Protein AF-A0A7C4M9C6-F1 (afdb_monomer_lite)

pLDDT: mean 91.19, std 7.67, range [55.59, 98.25]

Foldseek 3Di:
DVVQVVQVVVVHGDAAEEEFDDACPPPVGRVVVVVVCVVVRYHYDPDPLVRVVVVVCVVCVNPDDVVVVVVSCCVPPVD

Secondary structure (DSSP, 8-state):
-HHHHHHHHTT-----EE---S-TTSTT-HHHHHHHHHHTT-EE-SSHHHHHHHHHHHHTTT---HHHHHHHHHHHH--

Structure (mmCIF, N/CA/C/O backbone):
data_AF-A0A7C4M9C6-F1
#
_entry.id   AF-A0A7C4M9C6-F1
#
loop_
_atom_site.group_PDB
_atom_site.id
_atom_site.type_symbol
_atom_site.label_atom_id
_atom_site.label_alt_id
_atom_site.label_comp_id
_atom_site.label_asym_id
_atom_site.label_entity_id
_atom_site.label_seq_id
_atom_site.pdbx_PDB_ins_code
_atom_site.Cartn_x
_atom_site.Cartn_y
_atom_site.Cartn_z
_atom_site.occupancy
_atom_site.B_iso_or_equiv
_atom_site.auth_seq_id
_atom_site.auth_comp_id
_atom_site.auth_asym_id
_atom_site.auth_atom_id
_atom_site.pdbx_PDB_model_num
ATOM 1 N N . LEU A 1 1 ? -10.503 12.685 -2.383 1.00 76.19 1 LEU A N 1
ATOM 2 C CA . LEU A 1 1 ? -10.888 13.255 -1.064 1.00 76.19 1 LEU A CA 1
ATOM 3 C C . LEU A 1 1 ? -12.370 13.076 -0.733 1.00 76.19 1 LEU A C 1
ATOM 5 O O . LEU A 1 1 ? -12.694 12.959 0.440 1.00 76.19 1 LEU A O 1
ATOM 9 N N . GLU A 1 2 ? -13.261 13.027 -1.725 1.00 91.19 2 GLU A N 1
ATOM 10 C CA . GLU A 1 2 ? -14.7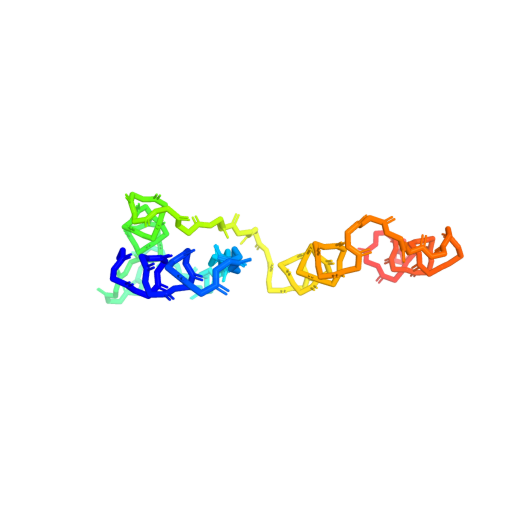05 12.830 -1.529 1.00 91.19 2 GLU A CA 1
ATOM 11 C C . GLU A 1 2 ? -15.057 11.592 -0.687 1.00 91.19 2 GLU A C 1
ATOM 13 O O . GLU A 1 2 ? -15.738 11.717 0.324 1.00 91.19 2 GLU A O 1
ATOM 18 N N . ALA A 1 3 ? -14.493 10.423 -1.008 1.00 90.06 3 ALA A N 1
ATOM 19 C CA . ALA A 1 3 ? -14.699 9.204 -0.222 1.00 90.06 3 ALA A CA 1
ATOM 20 C C . ALA A 1 3 ? -14.338 9.371 1.270 1.00 90.06 3 ALA A C 1
ATOM 22 O O . ALA A 1 3 ? -15.021 8.830 2.140 1.00 90.06 3 ALA A O 1
ATOM 23 N N . SER A 1 4 ? -13.296 10.152 1.583 1.00 90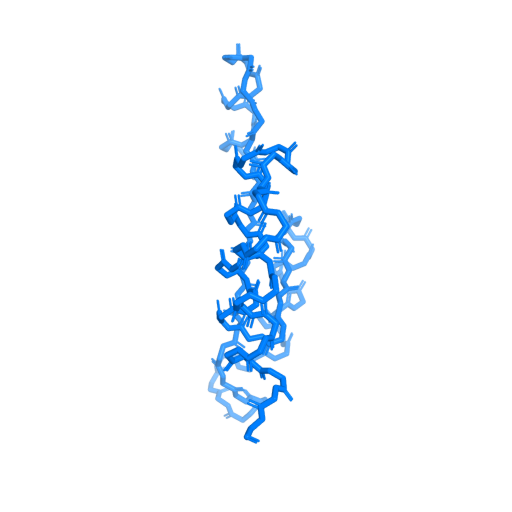.44 4 SER A N 1
ATOM 24 C CA . SER A 1 4 ? -12.919 10.461 2.966 1.00 90.44 4 SER A CA 1
ATOM 25 C C . SER A 1 4 ? -13.929 11.361 3.663 1.00 90.44 4 SER A C 1
ATOM 27 O O . SER A 1 4 ? -14.216 11.131 4.835 1.00 90.44 4 SER A O 1
ATOM 29 N N . LYS A 1 5 ? -14.498 12.340 2.950 1.00 92.94 5 LYS A N 1
ATOM 30 C CA . LYS A 1 5 ? -15.560 13.210 3.475 1.00 92.94 5 LYS A CA 1
ATOM 31 C C . LYS A 1 5 ? -16.824 12.404 3.782 1.00 92.94 5 LYS A C 1
ATOM 33 O O . LYS A 1 5 ? -17.278 12.412 4.920 1.00 92.94 5 LYS A O 1
ATOM 38 N N . ILE A 1 6 ? -17.286 11.593 2.827 1.00 95.81 6 ILE A N 1
ATOM 39 C CA . ILE A 1 6 ? -18.462 10.717 2.989 1.00 95.81 6 ILE A CA 1
ATOM 40 C C . ILE A 1 6 ? -18.270 9.724 4.150 1.00 95.81 6 ILE A C 1
ATOM 42 O O . ILE A 1 6 ? -19.212 9.381 4.869 1.00 95.81 6 ILE A O 1
ATOM 46 N N . ALA A 1 7 ? -17.050 9.210 4.344 1.00 94.12 7 A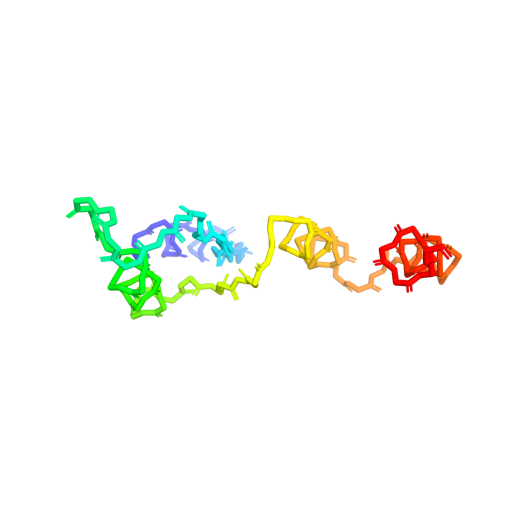LA A N 1
ATOM 47 C CA . ALA A 1 7 ? -16.746 8.356 5.488 1.00 94.12 7 ALA A CA 1
ATOM 48 C C . ALA A 1 7 ? -16.833 9.132 6.812 1.00 94.12 7 ALA A C 1
ATOM 50 O O . ALA A 1 7 ? -17.475 8.643 7.745 1.00 94.12 7 ALA A O 1
ATOM 51 N N . ALA A 1 8 ? -16.241 10.329 6.865 1.00 94.62 8 ALA A N 1
ATOM 52 C CA . ALA A 1 8 ? -16.198 11.177 8.053 1.00 94.62 8 ALA A CA 1
ATOM 53 C C . ALA A 1 8 ? -17.590 11.652 8.494 1.00 94.62 8 ALA A C 1
ATOM 55 O O . ALA A 1 8 ? -17.903 11.559 9.678 1.00 94.62 8 ALA A O 1
ATOM 56 N N . GLU A 1 9 ? -18.454 12.052 7.556 1.00 96.81 9 GLU A N 1
ATOM 57 C CA . GLU A 1 9 ? -19.863 12.407 7.816 1.00 96.81 9 GLU A CA 1
ATOM 58 C C . GLU A 1 9 ? -20.643 11.264 8.483 1.00 96.81 9 GLU A C 1
ATOM 60 O O . GLU A 1 9 ? -21.574 11.491 9.249 1.00 96.81 9 GLU A O 1
ATOM 65 N N . LYS A 1 10 ? -20.226 10.017 8.239 1.00 96.38 10 LYS A N 1
ATOM 66 C CA . LYS A 1 10 ? -20.794 8.804 8.845 1.00 96.38 10 LYS A CA 1
ATOM 67 C C . LYS A 1 10 ? -19.996 8.307 10.060 1.00 96.38 10 LYS A C 1
ATOM 69 O O . LYS A 1 10 ? -20.102 7.133 10.408 1.00 96.38 10 LYS A O 1
ATOM 74 N N . GLY A 1 11 ? -19.143 9.144 10.658 1.00 95.44 11 GLY A N 1
ATOM 75 C CA . GLY A 1 11 ? -18.338 8.807 11.840 1.00 95.44 11 GLY A CA 1
ATOM 76 C C . GLY A 1 11 ? -17.253 7.746 11.603 1.00 95.44 11 GLY A C 1
ATOM 77 O O . GLY A 1 11 ? -16.778 7.118 12.550 1.00 95.44 11 GLY A O 1
ATOM 78 N N . ARG A 1 12 ? -16.859 7.502 10.348 1.00 94.25 12 ARG A N 1
ATOM 79 C CA . ARG A 1 12 ? -15.841 6.507 9.972 1.00 94.25 12 ARG A CA 1
ATOM 80 C C . ARG A 1 12 ? -14.586 7.193 9.446 1.00 94.25 12 ARG A C 1
ATOM 82 O O . ARG A 1 12 ? -14.645 8.243 8.818 1.00 94.25 12 ARG A O 1
ATOM 89 N N . LYS A 1 13 ? -13.434 6.547 9.627 1.00 91.31 13 LYS A N 1
ATOM 90 C CA . LYS A 1 13 ? -12.164 6.967 9.023 1.00 91.31 13 LYS A CA 1
ATOM 91 C C . LYS A 1 13 ? -11.798 6.005 7.901 1.00 91.31 13 LYS A C 1
ATOM 93 O O . LYS A 1 13 ? -11.719 4.802 8.136 1.00 91.31 13 LYS A O 1
ATOM 98 N N . ILE A 1 14 ? -11.566 6.534 6.703 1.00 92.69 14 ILE A N 1
ATOM 99 C CA . ILE A 1 14 ? -10.999 5.775 5.586 1.00 92.69 14 ILE A CA 1
ATOM 100 C C . ILE A 1 14 ? -9.509 6.094 5.475 1.00 92.69 14 ILE A C 1
ATOM 102 O O . ILE A 1 14 ? -9.093 7.237 5.674 1.00 92.69 14 ILE A O 1
ATOM 106 N N . VAL A 1 15 ? -8.708 5.078 5.177 1.00 92.81 15 VAL A N 1
ATOM 107 C CA . VAL A 1 15 ? -7.277 5.217 4.906 1.00 92.81 15 VAL A CA 1
ATOM 108 C C . VAL A 1 15 ? -7.009 4.516 3.587 1.00 92.81 15 VAL A C 1
ATOM 110 O O . VAL A 1 15 ? -7.415 3.369 3.412 1.00 92.81 15 VAL A O 1
ATOM 113 N N . PHE A 1 16 ? -6.341 5.206 2.670 1.00 95.56 16 PHE A N 1
ATOM 114 C CA . PHE A 1 16 ? -5.912 4.629 1.404 1.00 95.56 16 PHE A CA 1
ATOM 115 C C . PHE A 1 16 ? -4.465 4.168 1.541 1.00 95.56 16 PHE A C 1
ATOM 117 O O . PHE A 1 16 ? -3.595 4.954 1.916 1.00 95.56 16 PHE A O 1
ATOM 124 N N . MET A 1 17 ? -4.222 2.895 1.245 1.00 96.69 17 MET A N 1
ATOM 125 C CA . MET A 1 17 ? -2.888 2.301 1.202 1.00 96.69 17 MET A CA 1
ATOM 126 C C . MET A 1 17 ? -2.630 1.753 -0.197 1.00 96.69 17 MET A C 1
ATOM 128 O O . MET A 1 17 ? -3.557 1.253 -0.834 1.00 96.69 17 MET A O 1
ATOM 132 N N . GLY A 1 18 ? -1.394 1.867 -0.677 1.00 97.12 18 GLY A N 1
ATOM 133 C CA . GLY A 1 18 ? -1.026 1.453 -2.028 1.00 97.12 18 GLY A CA 1
ATOM 134 C C . GLY A 1 18 ? 0.385 0.883 -2.116 1.00 97.12 18 GLY A C 1
ATOM 135 O O . GLY A 1 18 ? 1.250 1.173 -1.297 1.00 97.12 18 GLY A O 1
ATOM 136 N N . HIS A 1 19 ? 0.630 0.092 -3.149 1.00 97.81 19 HIS A N 1
ATOM 137 C CA . HIS A 1 19 ? 1.962 -0.282 -3.604 1.00 97.81 19 HIS A CA 1
ATOM 138 C C . HIS A 1 19 ? 1.968 -0.144 -5.125 1.00 97.81 19 HIS A C 1
ATOM 140 O O . HIS A 1 19 ? 1.018 -0.575 -5.780 1.00 97.81 19 HIS A O 1
ATOM 146 N N . VAL A 1 20 ? 3.013 0.469 -5.673 1.00 97.81 20 VAL A N 1
ATOM 147 C CA . VAL A 1 20 ? 3.199 0.585 -7.120 1.00 97.81 20 VAL A CA 1
ATOM 148 C C . VAL A 1 20 ? 4.232 -0.451 -7.538 1.00 97.81 20 VAL A C 1
ATOM 150 O O . VAL A 1 20 ? 5.375 -0.397 -7.097 1.00 97.81 20 VAL A O 1
ATOM 153 N N . CYS A 1 21 ? 3.809 -1.394 -8.377 1.00 96.62 21 CYS A N 1
ATOM 154 C CA . CYS A 1 21 ? 4.688 -2.366 -9.012 1.00 96.62 21 CYS A CA 1
ATOM 155 C C . CYS A 1 21 ? 4.986 -1.900 -10.439 1.00 96.62 21 CYS A C 1
ATOM 157 O O . CYS A 1 21 ? 4.068 -1.504 -11.158 1.00 96.62 21 CYS A O 1
ATOM 159 N N . GLY A 1 22 ? 6.257 -1.932 -10.823 1.00 96.00 22 GLY A N 1
ATOM 160 C CA . GLY A 1 22 ? 6.729 -1.468 -12.121 1.00 96.00 22 GLY A CA 1
ATOM 161 C C . GLY A 1 22 ? 8.048 -0.719 -11.994 1.00 96.00 22 GLY A C 1
ATOM 162 O O . GLY A 1 22 ? 8.632 -0.640 -10.911 1.00 96.00 22 GLY A O 1
ATOM 163 N N . THR A 1 23 ? 8.495 -0.152 -13.104 1.00 97.25 23 THR A N 1
ATOM 164 C CA . THR A 1 23 ? 9.739 0.619 -13.199 1.00 97.25 23 THR A CA 1
ATOM 165 C C . THR A 1 23 ? 9.474 2.015 -13.760 1.00 97.25 23 THR A C 1
ATOM 167 O O . THR A 1 23 ? 8.380 2.345 -14.230 1.00 97.25 23 THR A O 1
ATOM 170 N N . GLU A 1 24 ? 10.481 2.874 -13.726 1.00 97.38 24 GLU A N 1
ATOM 171 C CA . GLU A 1 24 ? 10.482 4.173 -14.394 1.00 97.38 24 GLU A CA 1
ATOM 172 C C . GLU A 1 24 ? 10.404 4.076 -15.929 1.00 97.38 24 GLU A C 1
ATOM 174 O O . GLU A 1 24 ? 10.037 5.068 -16.564 1.00 97.38 24 GLU A O 1
ATOM 179 N N . LEU A 1 25 ? 10.710 2.902 -16.501 1.00 97.88 25 LEU A N 1
ATOM 180 C CA . LEU A 1 25 ? 10.684 2.626 -17.942 1.00 97.88 25 LEU A CA 1
ATOM 181 C C . LEU A 1 25 ? 9.299 2.233 -18.460 1.00 97.88 25 LEU A C 1
ATOM 183 O O . LEU A 1 25 ? 9.059 2.299 -19.665 1.00 97.88 25 LEU A O 1
ATOM 187 N N . ASP A 1 26 ? 8.385 1.838 -17.573 1.00 98.06 26 ASP A N 1
ATOM 188 C CA . ASP A 1 26 ? 7.010 1.566 -17.978 1.00 98.06 26 ASP A CA 1
ATOM 189 C C . ASP A 1 26 ? 6.358 2.842 -18.541 1.00 98.06 26 ASP A C 1
ATOM 191 O O . ASP A 1 26 ? 6.647 3.937 -18.044 1.00 98.06 26 ASP A O 1
ATOM 195 N N . PRO A 1 27 ? 5.411 2.745 -19.498 1.00 97.94 27 PRO A N 1
ATOM 196 C CA . PRO A 1 27 ? 4.733 3.913 -20.073 1.00 97.94 27 PRO A CA 1
ATOM 197 C C . PRO A 1 27 ? 4.142 4.869 -19.024 1.00 97.94 27 PRO A C 1
ATOM 199 O O . PRO A 1 27 ? 4.132 6.089 -19.195 1.00 97.94 27 PRO A O 1
ATOM 202 N N . GLN A 1 28 ? 3.669 4.318 -17.905 1.00 97.06 28 GLN A N 1
ATOM 203 C CA . GLN A 1 28 ? 3.116 5.064 -16.779 1.00 97.06 28 GLN A CA 1
ATOM 204 C C . GLN A 1 28 ? 4.167 5.659 -15.826 1.00 97.06 28 GLN A C 1
ATOM 206 O O . GLN A 1 28 ? 3.805 6.562 -15.070 1.00 97.06 28 GLN A O 1
ATOM 211 N N . ASN A 1 29 ? 5.420 5.193 -15.866 1.00 98.25 29 ASN A N 1
ATOM 212 C CA . ASN A 1 29 ? 6.528 5.506 -14.957 1.00 98.25 29 ASN A CA 1
ATOM 213 C C . ASN A 1 29 ? 6.166 5.329 -13.467 1.00 98.25 29 ASN A C 1
ATOM 215 O O . ASN A 1 29 ? 5.516 6.185 -12.856 1.00 98.25 29 ASN A O 1
ATOM 219 N N . ALA A 1 30 ? 6.613 4.228 -12.861 1.00 97.56 30 ALA A N 1
ATOM 220 C CA . ALA A 1 30 ? 6.224 3.840 -11.503 1.00 97.56 30 ALA A CA 1
ATOM 221 C C . ALA A 1 30 ? 6.483 4.928 -10.441 1.00 97.56 30 ALA A C 1
ATOM 223 O O . ALA A 1 30 ? 5.599 5.201 -9.625 1.00 97.56 30 ALA A O 1
ATOM 224 N N . LEU A 1 31 ? 7.631 5.616 -10.495 1.00 97.38 31 LEU A N 1
ATOM 225 C CA . LEU A 1 31 ? 7.982 6.678 -9.541 1.00 97.38 31 LEU A CA 1
ATOM 226 C C . LEU A 1 31 ? 7.003 7.857 -9.613 1.00 97.38 31 LEU A C 1
ATOM 228 O O . LEU A 1 31 ? 6.493 8.317 -8.589 1.00 97.38 31 LEU A O 1
ATOM 232 N N . LYS A 1 32 ? 6.654 8.302 -10.827 1.00 98.12 32 LYS A N 1
ATOM 233 C CA . LYS A 1 32 ? 5.674 9.384 -11.021 1.00 98.12 32 LYS A CA 1
ATOM 234 C C . LYS A 1 32 ? 4.281 8.995 -10.530 1.00 98.12 32 LYS A C 1
ATOM 236 O O . LYS A 1 32 ? 3.556 9.853 -10.022 1.00 98.12 32 LYS A O 1
ATOM 241 N N . GLN A 1 33 ? 3.874 7.735 -10.690 1.00 98.06 33 GLN A N 1
ATOM 242 C CA . GLN A 1 33 ? 2.584 7.269 -10.170 1.00 98.06 33 GLN A CA 1
ATOM 243 C C . GLN A 1 33 ? 2.583 7.215 -8.643 1.00 98.06 33 GLN A C 1
ATOM 245 O O . GLN A 1 33 ? 1.627 7.679 -8.020 1.00 98.06 33 GLN A O 1
ATOM 250 N N . GLU A 1 34 ? 3.662 6.726 -8.032 1.00 98.00 34 GLU A N 1
ATOM 251 C CA . GLU A 1 34 ? 3.791 6.701 -6.576 1.00 98.00 34 GLU A CA 1
ATOM 252 C C . GLU A 1 34 ? 3.719 8.118 -5.982 1.00 98.00 34 GLU A C 1
ATOM 254 O O . GLU A 1 34 ? 2.975 8.356 -5.028 1.00 98.00 34 GLU A O 1
ATOM 259 N N . GLU A 1 35 ? 4.412 9.089 -6.582 1.00 98.00 35 GLU A N 1
ATOM 260 C CA . GLU A 1 35 ? 4.343 10.493 -6.161 1.00 98.00 35 GLU A CA 1
ATOM 261 C C . GLU A 1 35 ? 2.932 11.081 -6.262 1.00 98.00 35 GLU A C 1
ATOM 263 O O . GLU A 1 35 ? 2.489 11.787 -5.351 1.00 98.00 35 GLU A O 1
ATOM 268 N N . LYS A 1 36 ? 2.203 10.804 -7.351 1.00 97.62 36 LYS A N 1
ATOM 269 C CA . LYS A 1 36 ? 0.811 11.260 -7.509 1.00 97.62 36 LYS A CA 1
ATOM 270 C C . LYS A 1 36 ? -0.081 10.696 -6.405 1.00 97.62 36 LYS A C 1
ATOM 272 O O . LYS A 1 36 ? -0.862 11.443 -5.816 1.00 97.62 36 LYS A O 1
ATOM 277 N N . LEU A 1 37 ? 0.067 9.410 -6.088 1.00 96.69 37 LEU A N 1
ATOM 278 C CA . LEU A 1 37 ? -0.679 8.756 -5.012 1.00 96.69 37 LEU A CA 1
ATOM 279 C C . LEU A 1 37 ? -0.349 9.374 -3.645 1.00 96.69 37 LEU A C 1
ATOM 281 O O . LEU A 1 37 ? -1.270 9.721 -2.899 1.00 96.69 37 LEU A O 1
ATOM 285 N N . LYS A 1 38 ? 0.937 9.607 -3.346 1.00 96.50 38 LYS A N 1
ATOM 286 C CA . LYS A 1 38 ? 1.371 10.297 -2.116 1.00 96.50 38 LYS A CA 1
ATOM 287 C C . LYS A 1 38 ? 0.742 11.687 -1.995 1.00 96.50 38 LYS A C 1
ATOM 289 O O . LYS A 1 38 ? 0.190 12.014 -0.946 1.00 96.50 38 LYS A O 1
ATOM 294 N N . LYS A 1 39 ? 0.742 12.480 -3.075 1.00 96.81 39 LYS A N 1
ATOM 295 C CA . LYS A 1 39 ? 0.115 13.820 -3.111 1.00 96.81 39 LYS A CA 1
ATOM 296 C C . LYS A 1 39 ? -1.395 13.781 -2.846 1.00 96.81 39 LYS A C 1
ATOM 298 O O . LYS A 1 39 ? -1.941 14.737 -2.308 1.00 96.81 39 LYS A O 1
ATOM 303 N N . MET A 1 40 ? -2.068 12.680 -3.182 1.00 94.38 40 MET A N 1
ATOM 304 C CA . MET A 1 40 ? -3.492 12.468 -2.890 1.00 94.38 40 MET A CA 1
ATOM 305 C C . MET A 1 40 ? -3.765 11.942 -1.468 1.00 94.38 40 MET A C 1
ATOM 307 O O . MET A 1 40 ? -4.929 11.762 -1.103 1.00 94.38 40 MET A O 1
ATOM 311 N N . GLY A 1 41 ? -2.725 11.707 -0.661 1.00 93.69 41 GLY A N 1
ATOM 312 C CA . GLY A 1 41 ? -2.836 11.198 0.707 1.00 93.69 41 GLY A CA 1
ATOM 313 C C . GLY A 1 41 ? -2.881 9.671 0.816 1.00 93.69 41 GLY A C 1
ATOM 314 O O . GLY A 1 41 ? -3.311 9.151 1.847 1.00 93.69 41 GLY A O 1
ATOM 315 N N . VAL A 1 42 ? -2.466 8.942 -0.225 1.00 96.44 42 VAL A N 1
ATOM 316 C CA . VAL A 1 42 ? -2.294 7.483 -0.162 1.00 96.44 42 VAL A CA 1
ATOM 317 C C . VAL A 1 42 ? -0.980 7.161 0.546 1.00 96.44 42 VAL A C 1
ATOM 319 O O . VAL A 1 42 ? 0.072 7.688 0.185 1.00 96.44 42 VAL A O 1
ATOM 322 N N . VAL A 1 43 ? -1.026 6.262 1.529 1.00 96.62 43 VAL A N 1
ATOM 323 C CA . VAL A 1 43 ? 0.178 5.720 2.173 1.00 96.62 43 VAL A CA 1
ATOM 324 C C . VAL A 1 43 ? 0.749 4.630 1.274 1.00 96.62 43 VAL A C 1
ATOM 326 O O . VAL A 1 43 ? 0.145 3.564 1.136 1.00 96.62 43 VAL A O 1
ATOM 329 N N . THR A 1 44 ? 1.883 4.895 0.631 1.00 97.31 44 THR A N 1
ATOM 330 C CA . THR A 1 44 ? 2.520 3.920 -0.258 1.00 97.31 44 THR A CA 1
ATOM 331 C C . THR A 1 44 ? 3.540 3.056 0.479 1.00 97.31 44 THR A C 1
ATOM 333 O O . THR A 1 44 ? 4.165 3.491 1.445 1.00 97.31 44 THR A O 1
ATOM 336 N N . PHE A 1 45 ? 3.693 1.813 0.025 1.00 96.25 45 PHE A N 1
ATOM 337 C CA . PHE A 1 45 ? 4.594 0.822 0.608 1.00 96.25 45 PHE A CA 1
ATOM 338 C C . PHE A 1 45 ? 5.534 0.233 -0.454 1.00 96.25 45 PHE A C 1
ATOM 340 O O . PHE A 1 45 ? 5.137 0.087 -1.615 1.00 96.25 45 PHE A O 1
ATOM 347 N N . PRO A 1 46 ? 6.751 -0.184 -0.059 1.00 93.06 46 PRO A N 1
ATOM 348 C CA . PRO A 1 46 ? 7.746 -0.759 -0.967 1.00 93.06 46 PRO A CA 1
ATOM 349 C C . PRO A 1 46 ? 7.361 -2.141 -1.516 1.00 93.06 46 PRO A C 1
ATOM 351 O O . PRO A 1 46 ? 7.907 -2.564 -2.526 1.00 93.06 46 PRO A O 1
ATOM 354 N N . SER A 1 47 ? 6.419 -2.849 -0.883 1.00 92.75 47 SER A N 1
ATOM 355 C CA . SER A 1 47 ? 5.880 -4.114 -1.390 1.00 92.75 47 SER A CA 1
ATOM 356 C C . SER A 1 47 ? 4.388 -4.248 -1.095 1.00 92.75 47 SER A C 1
ATOM 358 O O . SER A 1 47 ? 3.874 -3.724 -0.098 1.00 92.75 47 SER A O 1
ATOM 360 N N . ASN A 1 48 ? 3.688 -5.001 -1.945 1.00 93.88 48 ASN A N 1
ATOM 361 C CA . ASN A 1 48 ? 2.280 -5.348 -1.736 1.00 93.88 48 ASN A CA 1
ATOM 362 C C . ASN A 1 48 ? 2.056 -6.107 -0.413 1.00 93.88 48 ASN A C 1
ATOM 364 O O . ASN A 1 48 ? 1.042 -5.914 0.256 1.00 93.88 48 ASN A O 1
ATOM 368 N N . ALA A 1 49 ? 3.020 -6.928 -0.005 1.00 91.06 49 ALA A N 1
ATOM 369 C CA . ALA A 1 49 ? 2.934 -7.741 1.189 1.00 91.06 49 ALA A CA 1
ATOM 370 C C . ALA A 1 49 ? 3.038 -6.899 2.466 1.00 91.06 49 ALA A C 1
ATOM 372 O O . ALA A 1 49 ? 2.233 -7.069 3.386 1.0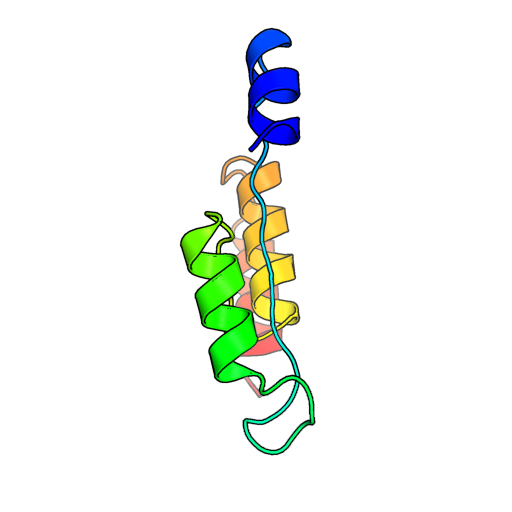0 91.06 49 ALA A O 1
ATOM 373 N N . LEU A 1 50 ? 3.965 -5.933 2.499 1.00 90.62 50 LEU A N 1
ATOM 374 C CA . LEU A 1 50 ? 4.075 -5.002 3.620 1.00 90.62 50 LEU A CA 1
ATOM 375 C C . LEU A 1 50 ? 2.823 -4.123 3.732 1.00 90.62 50 LEU A C 1
ATOM 377 O O . LEU A 1 50 ? 2.316 -3.923 4.836 1.00 90.62 50 LEU A O 1
ATOM 381 N N . MET A 1 51 ? 2.277 -3.671 2.597 1.00 95.25 51 MET A N 1
ATOM 382 C CA . MET A 1 51 ? 1.005 -2.943 2.550 1.00 95.25 51 MET A CA 1
ATOM 383 C C . MET A 1 51 ? -0.142 -3.757 3.164 1.00 95.25 51 MET A C 1
ATOM 385 O O . MET A 1 51 ? -0.887 -3.247 4.005 1.00 95.25 51 MET A O 1
ATOM 389 N N . ALA A 1 52 ? -0.296 -5.024 2.765 1.00 91.81 52 ALA A N 1
ATOM 390 C CA . ALA A 1 52 ? -1.353 -5.899 3.271 1.00 91.81 52 ALA A CA 1
ATOM 391 C C . ALA A 1 52 ? -1.226 -6.128 4.786 1.00 91.81 52 ALA A C 1
ATOM 393 O O . ALA A 1 52 ? -2.218 -6.063 5.520 1.00 91.81 52 ALA A O 1
ATOM 394 N N . PHE A 1 53 ? -0.001 -6.327 5.274 1.00 89.31 53 PHE A N 1
ATOM 395 C CA . PHE A 1 53 ? 0.254 -6.477 6.702 1.00 89.31 53 PHE A CA 1
ATOM 396 C C . PHE A 1 53 ? -0.057 -5.197 7.494 1.00 89.31 53 PHE A C 1
ATOM 398 O O . PHE A 1 53 ? -0.777 -5.250 8.496 1.00 89.31 53 PHE A O 1
ATOM 405 N N . ALA A 1 54 ? 0.411 -4.039 7.022 1.00 90.69 54 ALA A N 1
ATOM 406 C CA . ALA A 1 54 ? 0.106 -2.745 7.633 1.00 90.69 54 ALA A CA 1
ATOM 407 C C . ALA A 1 54 ? -1.409 -2.470 7.660 1.00 90.69 54 ALA A C 1
ATOM 409 O O . ALA A 1 54 ? -1.941 -1.983 8.661 1.00 90.69 54 ALA A O 1
ATOM 410 N N . SER A 1 55 ? -2.123 -2.863 6.601 1.00 93.06 55 SER A N 1
ATOM 411 C CA . SER A 1 55 ? -3.583 -2.755 6.513 1.00 93.06 55 SER A CA 1
ATOM 412 C C . SER A 1 55 ? -4.279 -3.601 7.584 1.00 93.06 55 SER A C 1
ATOM 414 O O . SER A 1 55 ? -5.188 -3.121 8.267 1.00 93.06 55 SER A O 1
ATOM 416 N N . ALA A 1 56 ? -3.823 -4.840 7.798 1.00 90.25 56 ALA A N 1
ATOM 417 C CA . ALA A 1 56 ? -4.351 -5.712 8.846 1.00 90.25 56 ALA A CA 1
ATOM 418 C C . ALA A 1 56 ? -4.131 -5.127 10.255 1.00 90.25 56 ALA A C 1
ATOM 420 O O . ALA A 1 56 ? -5.058 -5.133 11.073 1.00 90.25 56 ALA A O 1
ATOM 421 N N . LEU A 1 57 ? -2.941 -4.578 10.528 1.00 89.75 57 LEU A N 1
ATOM 422 C CA . LEU A 1 57 ? -2.635 -3.890 11.790 1.00 89.75 57 LEU A CA 1
ATOM 423 C C . LEU A 1 57 ? -3.552 -2.684 12.019 1.00 89.75 57 LEU A C 1
ATOM 425 O O . LEU A 1 57 ? -4.093 -2.520 13.119 1.00 89.75 57 LEU A O 1
ATOM 429 N N . LEU A 1 58 ? -3.767 -1.873 10.980 1.00 90.62 58 LEU A N 1
ATOM 430 C CA . LEU A 1 58 ? -4.608 -0.682 11.060 1.00 90.62 58 LEU A CA 1
ATOM 431 C C . LEU A 1 58 ? -6.071 -1.040 11.348 1.00 90.62 58 LEU A C 1
ATOM 433 O O . LEU A 1 58 ? -6.672 -0.469 12.259 1.00 90.62 58 LEU A O 1
ATOM 437 N N . VAL A 1 59 ? -6.637 -2.022 10.639 1.00 90.25 59 VAL A N 1
ATOM 438 C CA . VAL A 1 59 ? -8.033 -2.457 10.842 1.00 90.25 59 VAL A CA 1
ATOM 439 C C . VAL A 1 59 ? -8.236 -3.057 12.234 1.00 90.25 59 VAL A C 1
ATOM 441 O O . VAL A 1 59 ? -9.263 -2.821 12.873 1.00 90.25 59 VAL A O 1
ATOM 444 N N . LYS A 1 60 ? -7.242 -3.781 12.755 1.00 88.44 60 LYS A N 1
ATOM 445 C CA . LYS A 1 60 ? -7.266 -4.298 14.130 1.00 88.44 60 LYS A CA 1
ATOM 446 C C . LYS A 1 60 ? -6.974 -3.226 15.184 1.00 88.44 60 LYS A C 1
ATOM 448 O O . LYS A 1 60 ? -7.009 -3.543 16.370 1.00 88.44 60 LYS A O 1
ATOM 453 N N . ARG A 1 61 ? -6.722 -1.969 14.792 1.00 85.88 61 ARG A N 1
ATOM 454 C CA . ARG A 1 61 ? -6.355 -0.858 15.690 1.00 85.88 61 ARG A CA 1
ATOM 455 C C . ARG A 1 61 ? -5.161 -1.216 16.583 1.00 85.8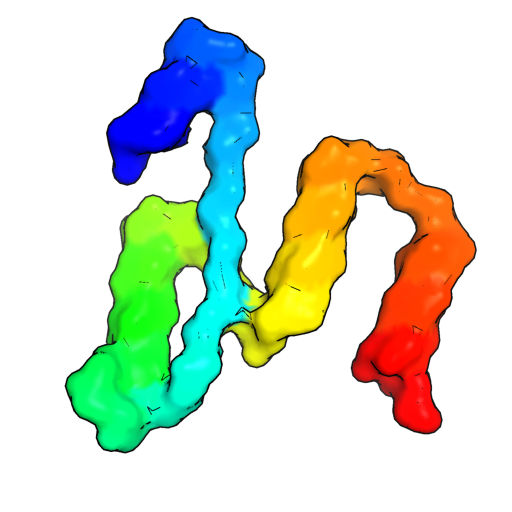8 61 ARG A C 1
ATOM 457 O O . ARG A 1 61 ? -5.187 -0.969 17.784 1.00 85.88 61 ARG A O 1
ATOM 464 N N . GLY A 1 62 ? -4.168 -1.899 16.013 1.00 75.94 62 GLY A N 1
ATOM 465 C CA . GLY A 1 62 ? -3.002 -2.398 16.748 1.00 75.94 62 GLY A CA 1
ATOM 466 C C . GLY A 1 62 ? -3.270 -3.610 17.651 1.00 75.94 62 GLY A C 1
ATOM 467 O O . GLY A 1 62 ? -2.334 -4.143 18.235 1.00 75.94 62 GLY A O 1
ATOM 468 N N . LYS A 1 63 ? -4.512 -4.109 17.741 1.00 84.12 63 LYS A N 1
ATOM 469 C CA . LYS A 1 63 ? -4.869 -5.302 18.528 1.00 84.12 63 LYS A CA 1
ATOM 470 C C . LYS A 1 63 ? -4.566 -6.583 17.748 1.00 84.12 63 LYS A C 1
ATOM 472 O O . LYS A 1 63 ? -5.475 -7.301 17.321 1.00 84.12 63 LYS A O 1
ATOM 477 N N . ILE A 1 64 ? -3.285 -6.852 17.522 1.00 84.06 64 ILE A N 1
ATOM 478 C CA . ILE A 1 64 ? -2.807 -8.112 16.946 1.00 84.06 64 ILE A CA 1
ATOM 479 C C . ILE A 1 64 ? -2.001 -8.866 18.000 1.00 84.06 64 ILE A C 1
ATOM 481 O O . ILE A 1 64 ? -1.149 -8.293 18.667 1.00 84.06 64 ILE A O 1
ATOM 485 N N . ALA A 1 65 ? -2.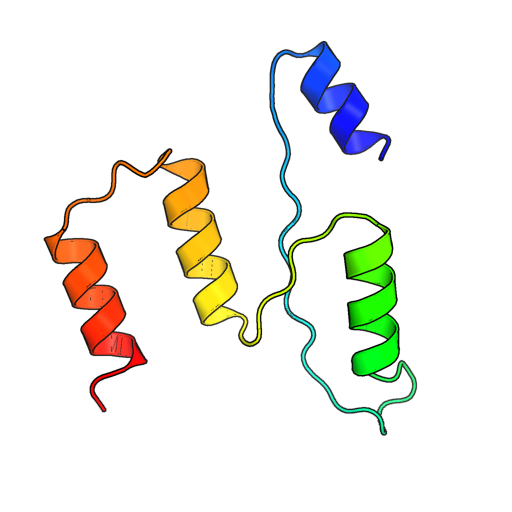282 -10.164 18.130 1.00 87.38 65 ALA A N 1
ATOM 486 C CA . ALA A 1 65 ? -1.543 -11.055 19.014 1.00 87.38 65 ALA A CA 1
ATOM 487 C C . ALA A 1 65 ? -0.044 -11.069 18.633 1.00 87.38 65 ALA A C 1
ATOM 489 O O . ALA A 1 65 ? 0.257 -11.255 17.444 1.00 87.38 65 ALA A O 1
ATOM 490 N N . PRO A 1 66 ? 0.890 -10.892 19.585 1.00 85.88 66 PRO A N 1
ATOM 491 C CA . PRO A 1 66 ? 2.330 -10.851 19.311 1.00 85.88 66 PRO A CA 1
ATOM 492 C C . PRO A 1 66 ? 2.843 -12.046 18.500 1.00 85.88 66 PRO A C 1
ATOM 494 O O . PRO A 1 66 ? 3.720 -11.898 17.653 1.00 85.88 66 PRO A O 1
ATOM 497 N N . GLU A 1 67 ? 2.253 -13.222 18.688 1.00 90.38 67 GLU A N 1
ATOM 498 C CA . GLU A 1 67 ? 2.589 -14.469 17.995 1.00 90.38 67 GLU A CA 1
ATOM 499 C C . GLU A 1 67 ? 2.310 -14.361 16.493 1.00 90.38 67 GLU A C 1
ATOM 501 O O . GLU A 1 67 ? 3.084 -14.852 15.672 1.00 90.38 67 GLU A O 1
ATOM 506 N N . LYS A 1 68 ? 1.229 -13.667 16.112 1.00 85.25 68 LYS A N 1
ATOM 507 C CA . LYS A 1 68 ? 0.905 -13.408 14.703 1.00 85.25 68 LYS A CA 1
ATOM 508 C C . LYS A 1 68 ? 1.893 -12.425 14.085 1.00 85.25 68 LYS A C 1
ATOM 510 O O . LYS A 1 68 ? 2.286 -12.629 12.941 1.00 85.25 68 LYS A O 1
ATOM 515 N N . ILE A 1 69 ? 2.321 -11.406 14.834 1.00 85.00 69 ILE A N 1
ATOM 516 C CA . ILE A 1 69 ? 3.352 -10.460 14.377 1.00 85.00 69 ILE A CA 1
ATOM 517 C C . ILE A 1 69 ? 4.678 -11.197 14.177 1.00 85.00 69 ILE A C 1
ATOM 519 O O . ILE A 1 69 ? 5.260 -11.097 13.102 1.00 85.00 69 ILE A O 1
ATOM 523 N N . LYS A 1 70 ? 5.110 -12.000 15.158 1.00 85.88 70 LYS A N 1
ATOM 524 C CA . LYS A 1 70 ? 6.323 -12.829 15.064 1.00 85.88 70 LYS A CA 1
ATOM 525 C C . LYS A 1 70 ? 6.267 -13.799 13.886 1.00 85.88 70 LYS A C 1
ATOM 527 O O . LYS A 1 70 ? 7.246 -13.925 13.162 1.00 85.88 70 LYS A O 1
ATOM 532 N N . LYS A 1 71 ? 5.119 -14.445 13.649 1.00 85.00 71 LYS A N 1
ATOM 533 C CA . LYS A 1 71 ? 4.930 -15.334 12.493 1.00 85.00 71 LYS A CA 1
ATOM 534 C C . LYS A 1 71 ? 5.110 -14.591 11.169 1.00 85.00 71 LYS A C 1
ATOM 536 O O . LYS A 1 71 ? 5.784 -15.104 10.285 1.00 85.00 71 LYS A O 1
ATOM 541 N N . VAL A 1 72 ? 4.514 -13.405 11.030 1.00 81.88 72 VAL A N 1
ATOM 542 C CA . VAL A 1 72 ? 4.681 -12.573 9.829 1.00 81.88 72 VAL A CA 1
ATOM 543 C C . VAL A 1 72 ? 6.134 -12.127 9.683 1.00 81.88 72 VAL A C 1
ATOM 545 O O . VAL A 1 72 ? 6.692 -12.270 8.603 1.00 81.88 72 VAL A O 1
ATOM 548 N N . TYR A 1 73 ? 6.756 -11.642 10.759 1.00 81.38 73 TYR A N 1
ATOM 549 C CA . TYR A 1 73 ? 8.163 -11.241 10.769 1.00 81.38 73 TYR A CA 1
ATOM 550 C C . TYR A 1 73 ? 9.062 -12.377 10.270 1.00 81.38 73 TYR A C 1
ATOM 552 O O . TYR A 1 73 ? 9.786 -12.194 9.297 1.00 81.38 73 TYR A O 1
ATOM 560 N N . LYS A 1 74 ? 8.918 -13.574 10.850 1.00 84.81 74 LYS A N 1
ATOM 561 C CA . LYS A 1 74 ? 9.634 -14.776 10.420 1.00 84.81 74 LYS A CA 1
ATOM 562 C C . LYS A 1 74 ? 9.390 -15.088 8.944 1.00 84.81 74 LYS A C 1
ATOM 564 O O . LYS A 1 74 ? 10.333 -15.264 8.197 1.00 84.81 74 LYS A O 1
ATOM 569 N N . MET A 1 75 ? 8.134 -15.078 8.500 1.00 80.12 75 MET A N 1
ATOM 570 C CA . MET A 1 75 ? 7.779 -15.389 7.111 1.00 80.12 75 MET A CA 1
ATOM 571 C C . MET A 1 75 ? 8.363 -14.406 6.080 1.00 80.12 75 MET A C 1
ATOM 573 O O . MET A 1 75 ? 8.584 -14.802 4.940 1.00 80.12 75 MET A O 1
ATOM 577 N N . PHE A 1 76 ? 8.575 -13.135 6.443 1.00 76.25 76 PHE A N 1
ATOM 578 C CA . PHE A 1 76 ? 9.043 -12.102 5.508 1.00 76.25 76 PHE A CA 1
ATOM 579 C C . PHE A 1 76 ? 10.528 -11.753 5.621 1.00 76.25 76 PHE A C 1
ATOM 581 O O . PHE A 1 76 ? 11.091 -11.260 4.644 1.00 76.25 76 PHE A O 1
ATOM 588 N N . LEU A 1 77 ? 11.145 -11.941 6.789 1.00 73.69 77 LEU A N 1
ATOM 589 C CA . LEU A 1 77 ? 12.490 -11.435 7.083 1.00 73.69 77 LEU A CA 1
ATOM 590 C C . LEU A 1 77 ? 13.490 -12.534 7.444 1.00 73.69 77 LEU A C 1
ATOM 592 O O . LEU A 1 77 ? 14.684 -12.344 7.229 1.00 73.69 77 LEU A O 1
ATOM 596 N N . GLU A 1 78 ? 13.022 -13.681 7.930 1.00 69.06 78 GLU A N 1
ATOM 597 C CA . GLU A 1 78 ? 13.861 -14.860 8.135 1.00 69.06 78 GLU A CA 1
ATOM 598 C C . GLU A 1 78 ? 13.673 -15.770 6.912 1.00 69.06 78 GLU A C 1
ATOM 600 O O . GLU A 1 78 ? 12.668 -16.470 6.796 1.00 69.06 78 GLU A O 1
ATOM 605 N N . LYS A 1 79 ? 14.601 -15.681 5.952 1.00 55.59 79 LYS A N 1
ATOM 606 C CA . LYS A 1 79 ? 14.678 -16.635 4.837 1.00 55.59 79 LYS A CA 1
ATOM 607 C C . LYS A 1 79 ? 15.181 -17.989 5.319 1.00 55.59 79 LYS A C 1
ATOM 609 O O . LYS A 1 79 ? 16.154 -17.991 6.105 1.00 55.59 79 LYS A O 1
#

Radius of gyration: 15.54 Å; chains: 1; bounding box: 36×30×39 Å

Sequence (79 aa):
LEASKIAAEKGRKIVFMGHVCGTELDPQNALKQEEKLKKMGVVTFPSNALMAFASALLVKRGKIAPEKIKKVYKMFLEK